Protein AF-A0A0U4YHW2-F1 (afdb_monomer_lite)

Sequence (140 aa):
MKAIAALLLIACSAAHAAPTDATSLAKVFECKVPPSEAAAILRANRIDTSGTDLVLEAPITVYGTAVSKVVADAKPGVLTLFSYVPATSIKPIAKLTGMQEWEDEMGAGYGKQLAPGRDLSMDDTSHEGGIVTLQCTMDT

Organism: NCBI:txid611301

Secondary structure (DSSP, 8-state):
----------------PPP--HHHHHHHHTT-S-HHHHHHHHHHTT--SBS--EEEEEEEEETTEEEEEEEEEEETTEEEEEEEEEGGGHHHHHHHHTPEEEEETTEEEEEEEEETTEEEEEE--TTT-SEEEEEEEEE-

Foldseek 3Di:
DDDDDDPPPPPPPPPPLDPLPLVQQLCLLLLNDAPVSSVVSCVSVVADQCQDKDFAPAWHAHQNFTFRIKHWHDDVFKIKIKTKGWLVCQVVSCVSLVWDWDQDPVAIWTKDDPDVQWIWIWGNPSVVTDITITMIMGGD

Structure (mmCIF, N/CA/C/O backbone):
data_AF-A0A0U4YHW2-F1
#
_entry.id   AF-A0A0U4YHW2-F1
#
loop_
_atom_site.group_PDB
_atom_site.id
_atom_site.type_symbol
_atom_site.label_atom_id
_atom_site.label_alt_id
_atom_site.label_comp_id
_atom_site.label_asym_id
_atom_site.label_entity_id
_atom_site.label_seq_id
_atom_site.pdbx_PDB_ins_code
_atom_site.Cartn_x
_atom_site.Cartn_y
_atom_site.Cartn_z
_atom_site.occu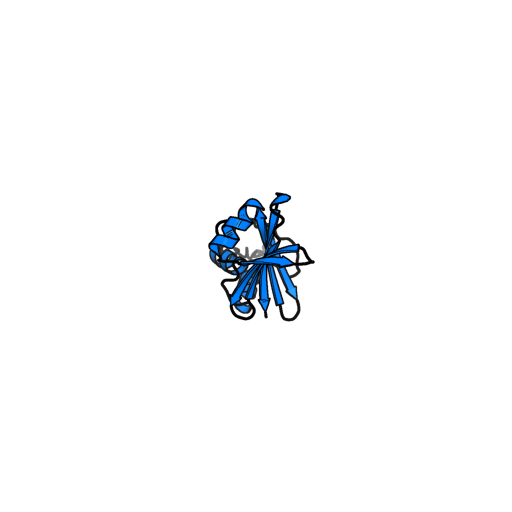pancy
_atom_site.B_iso_or_equiv
_atom_site.auth_seq_id
_atom_site.auth_comp_id
_atom_site.auth_asym_id
_atom_site.auth_atom_id
_atom_site.pdbx_PDB_model_num
ATOM 1 N N . MET A 1 1 ? 17.558 -40.207 53.279 1.00 37.94 1 MET A N 1
ATOM 2 C CA . MET A 1 1 ? 16.428 -40.489 52.357 1.00 37.94 1 MET A CA 1
ATOM 3 C C . MET A 1 1 ? 15.404 -39.386 52.568 1.00 37.94 1 MET A C 1
ATOM 5 O O . MET A 1 1 ? 15.042 -39.198 53.712 1.00 37.94 1 MET A O 1
ATOM 9 N N . LYS A 1 2 ? 14.920 -38.582 51.627 1.00 42.91 2 LYS A N 1
ATOM 10 C CA . LYS A 1 2 ? 15.074 -38.395 50.178 1.00 42.91 2 LYS A CA 1
ATOM 11 C C . LYS A 1 2 ? 14.721 -36.909 49.957 1.00 42.91 2 LYS A C 1
ATOM 13 O O . LYS A 1 2 ? 13.711 -36.466 50.492 1.00 42.91 2 LYS A O 1
ATOM 18 N N . ALA A 1 3 ? 15.535 -36.156 49.219 1.00 49.25 3 ALA A N 1
ATOM 19 C CA . ALA A 1 3 ? 15.173 -34.808 48.782 1.00 49.25 3 ALA A CA 1
ATOM 20 C C . ALA A 1 3 ? 14.140 -34.924 47.650 1.00 49.25 3 ALA A C 1
ATOM 22 O O . ALA A 1 3 ? 14.408 -35.587 46.649 1.00 49.25 3 ALA A O 1
ATOM 23 N N . ILE A 1 4 ? 12.956 -34.332 47.819 1.00 52.78 4 ILE A N 1
ATOM 24 C CA . ILE A 1 4 ? 11.953 -34.235 46.753 1.00 52.78 4 ILE A CA 1
ATOM 25 C C . ILE A 1 4 ? 12.218 -32.913 46.040 1.00 52.78 4 ILE A C 1
ATOM 27 O O . ILE A 1 4 ? 11.848 -31.845 46.520 1.00 52.78 4 ILE A O 1
ATOM 31 N N . ALA A 1 5 ? 12.926 -32.998 44.916 1.00 53.50 5 ALA A N 1
ATOM 32 C CA . ALA A 1 5 ? 13.063 -31.897 43.981 1.00 53.50 5 ALA A CA 1
ATOM 33 C C . ALA A 1 5 ? 11.707 -31.680 43.294 1.00 53.50 5 ALA A C 1
ATOM 35 O O . ALA A 1 5 ? 11.250 -32.523 42.522 1.00 53.50 5 ALA A O 1
ATOM 36 N N . ALA A 1 6 ? 11.048 -30.566 43.604 1.00 53.44 6 ALA A N 1
ATOM 37 C CA . ALA A 1 6 ? 9.870 -30.117 42.880 1.00 53.44 6 ALA A CA 1
ATOM 38 C C . ALA A 1 6 ? 10.318 -29.564 41.517 1.00 53.44 6 ALA A C 1
ATOM 40 O O . ALA A 1 6 ? 10.880 -28.472 41.436 1.00 53.44 6 ALA A O 1
ATOM 41 N N . LEU A 1 7 ? 10.099 -30.332 40.445 1.00 48.62 7 LEU A N 1
ATOM 42 C CA . LEU A 1 7 ? 10.189 -29.822 39.078 1.00 48.62 7 LEU A CA 1
ATOM 43 C C . LEU A 1 7 ? 9.020 -28.856 38.841 1.00 48.62 7 LEU A C 1
ATOM 45 O O . LEU A 1 7 ? 7.886 -29.274 38.613 1.00 48.62 7 LEU A O 1
ATOM 49 N N . LEU A 1 8 ? 9.311 -27.559 38.880 1.00 50.72 8 LEU A N 1
ATOM 50 C CA . LEU A 1 8 ? 8.465 -26.523 38.297 1.00 50.72 8 LEU A CA 1
ATOM 51 C C . LEU A 1 8 ? 8.527 -26.669 36.772 1.00 50.72 8 LEU A C 1
ATOM 53 O O . LEU A 1 8 ? 9.462 -26.205 36.122 1.00 50.72 8 LEU A O 1
ATOM 57 N N . LEU A 1 9 ? 7.537 -27.361 36.209 1.00 51.91 9 LEU A N 1
ATOM 58 C CA . LEU A 1 9 ? 7.263 -27.367 34.777 1.00 51.91 9 LEU A CA 1
ATOM 59 C C . LEU A 1 9 ? 6.844 -25.950 34.376 1.00 51.91 9 LEU A C 1
ATOM 61 O O . LEU A 1 9 ? 5.698 -25.545 34.563 1.00 51.91 9 LEU A O 1
ATOM 65 N N . ILE A 1 10 ? 7.800 -25.189 33.850 1.00 53.94 10 ILE A N 1
ATOM 66 C CA . ILE A 1 10 ? 7.544 -23.944 33.135 1.00 53.94 10 ILE A CA 1
ATOM 67 C C . ILE A 1 10 ? 6.725 -24.339 31.906 1.00 53.94 10 ILE A C 1
ATOM 69 O O . ILE A 1 10 ? 7.264 -24.836 30.917 1.00 53.94 10 ILE A O 1
ATOM 73 N N . ALA A 1 11 ? 5.406 -24.174 31.994 1.00 54.12 11 ALA A N 1
ATOM 74 C CA . ALA A 1 11 ? 4.526 -24.223 30.844 1.00 54.12 11 ALA A CA 1
ATOM 75 C C . ALA A 1 11 ? 4.900 -23.038 29.947 1.00 54.12 11 ALA A C 1
ATOM 77 O O . ALA A 1 11 ? 4.401 -21.926 30.099 1.00 54.12 11 ALA A O 1
ATOM 78 N N . CYS A 1 12 ? 5.857 -23.271 29.051 1.00 41.78 12 CYS A N 1
ATOM 79 C CA . CYS A 1 12 ? 6.119 -22.398 27.928 1.00 41.78 12 CYS A CA 1
ATOM 80 C C . CYS A 1 12 ? 4.868 -22.481 27.057 1.00 41.78 12 CYS A C 1
ATOM 82 O O . CYS A 1 12 ? 4.696 -23.426 26.286 1.00 41.78 12 CYS A O 1
ATOM 84 N N . SER A 1 13 ? 3.942 -21.544 27.255 1.00 49.69 13 SER A N 1
ATOM 85 C CA . SER A 1 13 ? 2.852 -21.298 26.325 1.00 49.69 13 SER A CA 1
ATOM 86 C C . SER A 1 13 ? 3.498 -20.895 25.009 1.00 49.69 13 SER A C 1
ATOM 88 O O . SER A 1 13 ? 3.720 -19.714 24.749 1.00 49.69 13 SER A O 1
ATOM 90 N N . ALA A 1 14 ? 3.843 -21.887 24.188 1.00 45.50 14 ALA A N 1
ATOM 91 C CA . ALA A 1 14 ? 4.026 -21.702 22.769 1.00 45.50 14 ALA A CA 1
ATOM 92 C C . ALA A 1 14 ? 2.682 -21.174 22.274 1.00 45.50 14 ALA A C 1
ATOM 94 O O . ALA A 1 14 ? 1.753 -21.939 22.001 1.00 45.50 14 ALA A O 1
ATOM 95 N N . ALA A 1 15 ? 2.558 -19.846 22.268 1.00 50.97 15 ALA A N 1
ATOM 96 C CA . ALA A 1 15 ? 1.566 -19.136 21.502 1.00 50.97 15 ALA A CA 1
ATOM 97 C C . ALA A 1 15 ? 1.802 -19.588 20.066 1.00 50.97 15 ALA A C 1
ATOM 99 O O . ALA A 1 15 ? 2.648 -19.036 19.365 1.00 50.97 15 ALA A O 1
ATOM 100 N N . HIS A 1 16 ? 1.117 -20.666 19.685 1.00 41.03 16 HIS A N 1
ATOM 101 C CA . HIS A 1 16 ? 0.954 -21.062 18.308 1.00 41.03 16 HIS A CA 1
ATOM 102 C C . HIS A 1 16 ? 0.362 -19.823 17.658 1.00 41.03 16 HIS A C 1
ATOM 104 O O . HIS A 1 16 ? -0.796 -19.482 17.906 1.00 41.03 16 HIS A O 1
ATOM 110 N N . ALA A 1 17 ? 1.208 -19.069 16.955 1.00 45.69 17 ALA A N 1
ATOM 111 C CA . ALA A 1 17 ? 0.742 -18.010 16.093 1.00 45.69 17 ALA A CA 1
ATOM 112 C C . ALA A 1 17 ? -0.304 -18.680 15.204 1.00 45.69 17 ALA A C 1
ATOM 114 O O . ALA A 1 17 ? -0.001 -19.672 14.536 1.00 45.69 17 ALA A O 1
ATOM 115 N N . ALA A 1 18 ? -1.556 -18.232 15.314 1.00 46.78 18 ALA A N 1
ATOM 116 C CA . ALA A 1 18 ? -2.586 -18.684 14.401 1.00 46.78 18 ALA A CA 1
ATOM 117 C C . ALA A 1 18 ? -2.030 -18.495 12.982 1.00 46.78 18 ALA A C 1
ATOM 119 O O . ALA A 1 18 ? -1.367 -17.479 12.747 1.00 46.78 18 ALA A O 1
ATOM 120 N N . PRO A 1 19 ? -2.219 -19.471 12.078 1.00 48.25 19 PRO A N 1
ATOM 121 C CA . PRO A 1 19 ? -1.696 -19.367 10.729 1.00 48.25 19 PRO A CA 1
ATOM 122 C C . PRO A 1 19 ? -2.117 -18.021 10.146 1.00 48.25 19 PRO A C 1
ATOM 124 O O . PRO A 1 19 ? -3.303 -17.691 10.128 1.00 48.25 19 PRO A O 1
ATOM 127 N N . THR A 1 20 ? -1.113 -17.242 9.749 1.00 58.59 20 THR A N 1
ATOM 128 C CA . THR A 1 20 ? -1.225 -15.982 9.024 1.00 58.59 20 THR A CA 1
ATOM 129 C C . THR A 1 20 ? -2.288 -16.145 7.947 1.00 58.59 20 THR A C 1
ATOM 131 O O . THR A 1 20 ? -2.076 -16.878 6.979 1.00 58.59 20 THR A O 1
ATOM 134 N N . ASP A 1 21 ? -3.447 -15.503 8.101 1.00 79.31 21 ASP A N 1
ATOM 135 C CA . ASP A 1 21 ? -4.414 -15.465 7.010 1.00 79.31 21 ASP A CA 1
ATOM 136 C C . ASP A 1 21 ? -3.890 -14.473 5.971 1.00 79.31 21 ASP A C 1
ATOM 138 O O . ASP A 1 21 ? -4.243 -13.291 5.959 1.00 79.31 21 ASP A O 1
ATOM 142 N N . ALA A 1 22 ? -3.000 -14.973 5.111 1.00 87.06 22 ALA A N 1
ATOM 143 C CA . ALA A 1 22 ? -2.417 -14.253 3.988 1.00 87.06 22 ALA A CA 1
ATOM 144 C C . ALA A 1 22 ? -3.494 -13.575 3.125 1.00 87.06 22 ALA A C 1
ATOM 146 O O . ALA A 1 22 ? -3.241 -12.520 2.548 1.00 87.06 22 ALA A O 1
ATOM 147 N N . THR A 1 23 ? -4.711 -14.131 3.088 1.00 90.94 23 THR A N 1
ATOM 148 C CA . THR A 1 23 ? -5.857 -13.543 2.388 1.00 90.94 23 THR A CA 1
ATOM 149 C C . THR A 1 23 ? -6.351 -12.281 3.087 1.00 90.94 23 THR A C 1
ATOM 151 O O . THR A 1 23 ? -6.596 -11.270 2.433 1.00 90.94 23 THR A O 1
ATOM 154 N N . SER A 1 24 ? -6.502 -12.312 4.412 1.00 93.94 24 SER A N 1
ATOM 155 C CA . SER A 1 24 ? -6.892 -11.131 5.189 1.00 93.94 24 SER A CA 1
ATOM 156 C C . SER A 1 24 ? -5.823 -10.046 5.128 1.00 93.94 24 SER A C 1
ATOM 158 O O . SER A 1 24 ? -6.151 -8.878 4.929 1.00 93.94 24 SER A O 1
ATOM 160 N N . LEU A 1 25 ? -4.545 -10.420 5.212 1.00 95.44 25 LEU A N 1
ATOM 161 C CA . LEU A 1 25 ? -3.451 -9.460 5.096 1.00 95.44 25 LEU A CA 1
ATOM 162 C C . LEU A 1 25 ? -3.369 -8.841 3.691 1.00 95.44 25 LEU A C 1
ATOM 164 O O . LEU A 1 25 ? -3.205 -7.629 3.566 1.00 95.44 25 LEU A O 1
ATOM 168 N N . ALA A 1 26 ? -3.570 -9.639 2.639 1.00 96.56 26 ALA A N 1
ATOM 169 C CA . ALA A 1 26 ? -3.687 -9.134 1.274 1.00 96.56 26 ALA A CA 1
ATOM 170 C C . ALA A 1 26 ? -4.803 -8.090 1.150 1.00 96.56 26 ALA A C 1
ATOM 172 O O . ALA A 1 26 ? -4.560 -7.012 0.624 1.00 96.56 26 ALA A O 1
ATOM 173 N N . LYS A 1 27 ? -5.995 -8.340 1.709 1.00 96.62 27 LYS A N 1
ATOM 174 C CA . LYS A 1 27 ? -7.099 -7.362 1.675 1.00 96.62 27 LYS A CA 1
ATOM 175 C C . LYS A 1 27 ? -6.741 -6.026 2.332 1.00 96.62 27 LYS A C 1
ATOM 177 O O . LYS A 1 27 ? -7.218 -4.991 1.870 1.00 96.62 27 LYS A O 1
ATOM 182 N N . VAL A 1 28 ? -5.924 -6.043 3.388 1.00 97.31 28 VAL A N 1
ATOM 183 C CA . VAL A 1 28 ? -5.420 -4.828 4.046 1.00 97.31 28 VAL A CA 1
ATOM 184 C C . VAL A 1 28 ? -4.535 -4.032 3.095 1.00 97.31 28 VAL A C 1
ATOM 186 O O . VAL A 1 28 ? -4.838 -2.876 2.818 1.00 97.31 28 VAL A O 1
ATOM 189 N N . PHE A 1 29 ? -3.505 -4.659 2.528 1.00 97.62 29 PHE A N 1
ATOM 190 C CA . PHE A 1 29 ? -2.583 -3.997 1.596 1.00 97.62 29 PHE A CA 1
ATOM 191 C C . PHE A 1 29 ? -3.203 -3.672 0.231 1.00 97.62 29 PHE A C 1
ATOM 193 O O . PHE A 1 29 ? -2.737 -2.780 -0.470 1.00 97.62 29 PHE A O 1
ATOM 200 N N . GLU A 1 30 ? -4.303 -4.331 -0.124 1.00 96.88 30 GLU A N 1
ATOM 201 C CA . GLU A 1 30 ? -5.154 -3.960 -1.251 1.00 96.88 30 GLU A CA 1
ATOM 202 C C . GLU A 1 30 ? -6.145 -2.831 -0.908 1.00 96.88 30 GLU A C 1
ATOM 204 O O . GLU A 1 30 ? -6.938 -2.450 -1.763 1.00 96.88 30 GLU A O 1
ATOM 209 N N . CYS A 1 31 ? -6.139 -2.269 0.305 1.00 96.12 31 CYS A N 1
ATOM 210 C CA . CYS A 1 31 ? -7.063 -1.201 0.713 1.00 96.12 31 CYS A CA 1
ATOM 211 C C . CYS A 1 31 ? -8.557 -1.601 0.670 1.00 96.12 31 CYS A C 1
ATOM 213 O O . CYS A 1 31 ? -9.447 -0.762 0.505 1.00 96.12 31 CYS A O 1
ATOM 215 N N . LYS A 1 32 ? -8.866 -2.900 0.780 1.00 95.44 32 LYS A N 1
ATOM 216 C CA . LYS A 1 32 ? -10.230 -3.441 0.606 1.00 95.44 32 LYS A CA 1
ATOM 217 C C . LYS A 1 32 ? -11.057 -3.477 1.888 1.00 95.44 32 LYS A C 1
ATOM 219 O O . LYS A 1 32 ? -12.253 -3.758 1.823 1.00 95.44 32 LYS A O 1
ATOM 224 N N . VAL A 1 33 ? -10.451 -3.194 3.036 1.00 95.56 33 VAL A N 1
ATOM 225 C CA . VAL A 1 33 ? -11.121 -3.186 4.345 1.00 95.56 33 VAL A CA 1
ATOM 226 C C . VAL A 1 33 ? -11.143 -1.774 4.944 1.00 95.56 33 VAL A C 1
ATOM 228 O O . VAL A 1 33 ? -10.393 -0.903 4.500 1.00 95.56 33 VAL A O 1
ATOM 231 N N . PRO A 1 34 ? -12.046 -1.474 5.892 1.00 94.88 34 PRO A N 1
ATOM 232 C CA . PRO A 1 34 ? -12.018 -0.219 6.641 1.00 94.88 34 PRO A CA 1
ATOM 233 C C . PRO A 1 34 ? -10.754 -0.098 7.517 1.00 94.88 34 PRO A C 1
ATOM 235 O O . PRO A 1 34 ? -10.200 -1.122 7.924 1.00 94.88 34 PRO A O 1
ATOM 238 N N . PRO A 1 35 ? -10.336 1.123 7.896 1.00 94.94 35 PRO A N 1
ATOM 239 C CA . PRO A 1 35 ? -9.117 1.343 8.681 1.00 94.94 35 PRO A CA 1
ATOM 240 C C . PRO A 1 35 ? -9.112 0.636 10.045 1.00 94.94 35 PRO A C 1
ATOM 242 O O . PRO A 1 35 ? -8.086 0.109 10.472 1.00 94.94 35 PRO A O 1
ATOM 245 N N . SER A 1 36 ? -10.260 0.561 10.726 1.00 94.81 36 SER A N 1
ATOM 246 C CA . SER A 1 36 ? -10.379 -0.141 12.013 1.00 94.81 36 SER A CA 1
ATOM 247 C C . SER A 1 36 ? -10.156 -1.654 11.883 1.00 94.81 36 SER A C 1
ATOM 249 O O . SER A 1 36 ? -9.487 -2.259 12.724 1.00 94.81 36 SER A O 1
ATOM 251 N N . GLU A 1 37 ? -10.665 -2.260 10.808 1.00 96.38 37 GLU A N 1
ATOM 252 C CA . GLU A 1 37 ? -10.439 -3.668 10.473 1.00 96.38 37 GLU A CA 1
ATOM 253 C C . GLU A 1 37 ? -8.988 -3.898 10.035 1.00 96.38 37 GLU A C 1
ATOM 255 O O . GLU A 1 37 ? -8.352 -4.840 10.510 1.00 96.38 37 GLU A O 1
ATOM 260 N N . ALA A 1 38 ? -8.423 -2.998 9.222 1.00 96.75 38 ALA A N 1
ATOM 261 C CA . ALA A 1 38 ? -7.010 -3.031 8.854 1.00 96.75 38 ALA A CA 1
ATOM 262 C C . ALA A 1 38 ? -6.107 -3.032 10.093 1.00 96.75 38 ALA A C 1
ATOM 264 O O . ALA A 1 38 ? -5.258 -3.910 10.235 1.00 96.75 38 ALA A O 1
ATOM 265 N N . ALA A 1 39 ? -6.339 -2.123 11.041 1.00 95.50 39 ALA A N 1
ATOM 266 C CA . ALA A 1 39 ? -5.580 -2.058 12.287 1.00 95.50 39 ALA A CA 1
ATOM 267 C C . ALA A 1 39 ? -5.718 -3.339 13.133 1.00 95.50 39 ALA A C 1
ATOM 269 O O . ALA A 1 39 ? -4.755 -3.771 13.774 1.00 95.50 39 ALA A O 1
ATOM 270 N N . ALA A 1 40 ? -6.900 -3.964 13.153 1.00 95.19 40 ALA A N 1
ATOM 271 C CA . ALA A 1 40 ? -7.108 -5.238 13.839 1.00 95.19 40 ALA A CA 1
ATOM 272 C C . ALA A 1 40 ? -6.317 -6.379 13.182 1.00 95.19 40 ALA A C 1
ATOM 274 O O . ALA A 1 40 ? -5.642 -7.133 13.888 1.00 95.19 40 ALA A O 1
ATOM 275 N N . ILE A 1 41 ? -6.346 -6.470 11.850 1.00 95.81 41 ILE A N 1
ATOM 276 C CA . ILE A 1 41 ? -5.617 -7.484 11.080 1.00 95.81 41 ILE A CA 1
ATOM 277 C C . ILE A 1 41 ? -4.103 -7.281 11.209 1.00 95.81 41 ILE A C 1
ATOM 279 O O . ILE A 1 41 ? -3.395 -8.249 11.481 1.00 95.81 41 ILE A O 1
ATOM 283 N N . LEU A 1 42 ? -3.591 -6.053 11.085 1.00 95.44 42 LEU A N 1
ATOM 284 C CA . LEU A 1 42 ? -2.162 -5.750 11.258 1.00 95.44 42 LEU A CA 1
ATOM 285 C C . LEU A 1 42 ? -1.673 -6.179 12.646 1.00 95.44 42 LEU A C 1
ATOM 287 O O . LEU A 1 42 ? -0.692 -6.914 12.756 1.00 95.44 42 LEU A O 1
ATOM 291 N N . ARG A 1 43 ? -2.423 -5.833 13.702 1.00 93.81 43 ARG A N 1
ATOM 292 C CA . ARG A 1 43 ? -2.123 -6.257 15.079 1.00 93.81 43 ARG A CA 1
ATOM 293 C C . ARG A 1 43 ? -2.135 -7.777 15.233 1.00 93.81 43 ARG A C 1
ATOM 295 O O . ARG A 1 43 ? -1.233 -8.327 15.860 1.00 93.81 43 ARG A O 1
ATOM 302 N N . ALA A 1 44 ? -3.133 -8.459 14.668 1.00 92.12 44 ALA A N 1
ATOM 303 C CA . ALA A 1 44 ? -3.219 -9.920 14.706 1.00 92.12 44 ALA A CA 1
ATOM 304 C C . ALA A 1 44 ? -2.030 -10.590 13.993 1.00 92.12 44 ALA A C 1
ATOM 306 O O . ALA A 1 44 ? -1.569 -11.642 14.432 1.00 92.12 44 ALA A O 1
ATOM 307 N N . ASN A 1 45 ? -1.492 -9.943 12.955 1.00 90.00 45 ASN A N 1
ATOM 308 C CA . ASN A 1 45 ? -0.308 -10.376 12.211 1.00 90.00 45 ASN A CA 1
ATOM 309 C C . ASN A 1 45 ? 1.012 -9.822 12.775 1.00 90.00 45 ASN A C 1
ATOM 311 O O . ASN A 1 45 ? 2.059 -10.024 12.168 1.00 90.00 45 ASN A O 1
ATOM 315 N N . ARG A 1 46 ? 0.983 -9.154 13.939 1.00 90.38 46 ARG A N 1
ATOM 316 C CA . ARG A 1 46 ? 2.157 -8.553 14.600 1.00 90.38 46 ARG A CA 1
ATOM 317 C C . ARG A 1 46 ? 2.931 -7.573 13.707 1.00 90.38 46 ARG A C 1
ATOM 319 O O . ARG A 1 46 ? 4.137 -7.423 13.868 1.00 90.38 46 ARG A O 1
ATOM 326 N N . ILE A 1 47 ? 2.234 -6.905 12.794 1.00 93.25 47 ILE A N 1
ATOM 327 C CA . ILE A 1 47 ? 2.796 -5.828 11.981 1.00 93.25 47 ILE A CA 1
ATOM 328 C C . ILE A 1 47 ? 2.615 -4.539 12.768 1.00 93.25 47 ILE A C 1
ATOM 330 O O . ILE A 1 47 ? 1.484 -4.144 13.069 1.00 93.25 47 ILE A O 1
ATOM 334 N N . ASP A 1 48 ? 3.725 -3.916 13.150 1.00 92.75 48 ASP A N 1
ATOM 335 C CA . ASP A 1 48 ? 3.680 -2.597 13.762 1.00 92.75 48 ASP A CA 1
ATOM 336 C C . ASP A 1 48 ? 3.294 -1.531 12.729 1.00 92.75 48 ASP A C 1
ATOM 338 O O . ASP A 1 48 ? 3.458 -1.708 11.525 1.00 92.75 48 ASP A O 1
ATOM 342 N N . THR A 1 49 ? 2.739 -0.424 13.213 1.00 96.62 49 THR A N 1
ATOM 343 C CA . THR A 1 49 ? 2.354 0.714 12.371 1.00 96.62 49 THR A CA 1
ATOM 344 C C . THR A 1 49 ? 3.323 1.886 12.543 1.00 96.62 49 THR A C 1
ATOM 346 O O . THR A 1 49 ? 2.893 3.038 12.557 1.00 96.62 49 THR A O 1
ATOM 349 N N . SER A 1 50 ? 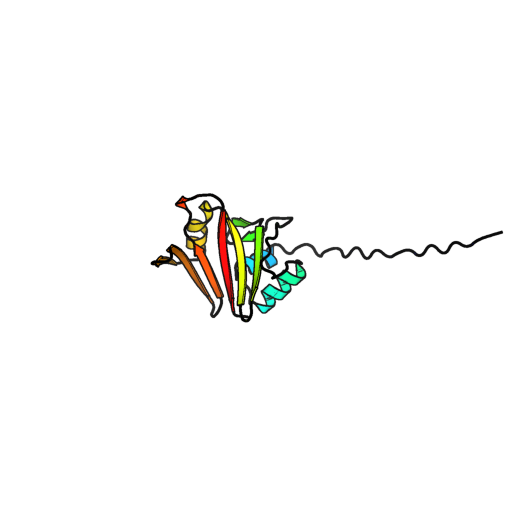4.609 1.603 12.785 1.00 96.50 50 SER A N 1
ATOM 350 C CA . SER A 1 50 ? 5.634 2.620 13.076 1.00 96.50 50 SER A CA 1
ATOM 351 C C . SER A 1 50 ? 6.285 3.221 11.828 1.00 96.50 50 SER A C 1
ATOM 353 O O . SER A 1 50 ? 7.141 4.095 11.950 1.00 96.50 50 SER A O 1
ATOM 355 N N . GLY A 1 51 ? 5.918 2.734 10.640 1.00 95.88 51 GLY A N 1
ATOM 356 C CA . GLY A 1 51 ? 6.589 3.072 9.388 1.00 95.88 51 GLY A CA 1
ATOM 357 C C . GLY A 1 51 ? 7.855 2.251 9.127 1.00 95.88 51 GLY A C 1
ATOM 358 O O . GLY A 1 51 ? 8.630 2.600 8.241 1.00 95.88 51 GLY A O 1
ATOM 359 N N . THR A 1 52 ? 8.081 1.168 9.878 1.00 95.31 52 THR A N 1
ATOM 360 C CA . THR A 1 52 ? 9.244 0.291 9.689 1.00 95.31 52 THR A CA 1
ATOM 361 C C . THR A 1 52 ? 8.985 -0.752 8.602 1.00 95.31 52 THR A C 1
ATOM 363 O O . THR A 1 52 ? 7.911 -1.348 8.523 1.00 95.31 52 THR A O 1
ATOM 366 N N . ASP A 1 53 ? 10.003 -0.995 7.777 1.00 94.50 53 ASP A N 1
ATOM 367 C CA . ASP A 1 53 ? 10.023 -2.074 6.792 1.00 94.50 53 ASP A CA 1
ATOM 368 C C . ASP A 1 53 ? 9.879 -3.450 7.449 1.00 94.50 53 ASP A C 1
ATOM 370 O O . ASP A 1 53 ? 10.699 -3.846 8.280 1.00 94.50 53 ASP A O 1
ATOM 374 N N . LEU A 1 54 ? 8.901 -4.230 6.991 1.00 95.38 54 LEU A N 1
ATOM 375 C CA . LEU A 1 54 ? 8.721 -5.622 7.379 1.00 95.38 54 LEU A CA 1
ATOM 376 C C . LEU A 1 54 ? 8.877 -6.542 6.167 1.00 95.38 54 LEU A C 1
ATOM 378 O O . LEU A 1 54 ? 8.166 -6.412 5.169 1.00 95.38 54 LEU A O 1
ATOM 382 N N . VAL A 1 55 ? 9.775 -7.520 6.284 1.00 95.44 55 VAL A N 1
ATOM 383 C CA . VAL A 1 55 ? 9.856 -8.651 5.353 1.00 95.44 55 VAL A CA 1
ATOM 384 C C . VAL A 1 55 ? 8.954 -9.769 5.869 1.00 95.44 55 VAL A C 1
ATOM 386 O O . VAL A 1 55 ? 9.108 -10.229 6.998 1.00 95.44 55 VAL A O 1
ATOM 389 N N . LEU A 1 56 ? 8.008 -10.198 5.042 1.00 91.94 56 LEU A N 1
ATOM 390 C CA . LEU A 1 56 ? 7.071 -11.268 5.352 1.00 91.94 56 LEU A CA 1
ATOM 391 C C . LEU A 1 56 ? 7.756 -12.633 5.218 1.00 91.94 56 LEU A C 1
ATOM 393 O O . LEU A 1 56 ? 8.463 -12.887 4.243 1.00 91.94 56 LEU A O 1
ATOM 397 N N . GLU A 1 57 ? 7.493 -13.536 6.164 1.00 89.94 57 GLU A N 1
ATOM 398 C CA . GLU A 1 57 ? 7.983 -14.924 6.108 1.00 89.94 57 GLU A CA 1
ATOM 399 C C . GLU A 1 57 ? 7.423 -15.686 4.896 1.00 89.94 57 GLU A C 1
ATOM 401 O O . GLU A 1 57 ? 8.110 -16.511 4.294 1.00 89.94 57 GLU A O 1
ATOM 406 N N . ALA A 1 58 ? 6.179 -15.378 4.522 1.00 91.06 58 ALA A N 1
ATOM 407 C CA . ALA A 1 58 ? 5.516 -15.878 3.328 1.00 91.06 58 ALA A CA 1
ATOM 408 C C . ALA A 1 58 ? 4.962 -14.692 2.517 1.00 91.06 58 ALA A C 1
ATOM 410 O O . ALA A 1 58 ? 4.276 -13.843 3.095 1.00 91.06 58 ALA A O 1
ATOM 411 N N . PRO A 1 59 ? 5.219 -14.616 1.196 1.00 94.31 59 PRO A N 1
ATOM 412 C CA . PRO A 1 59 ? 4.679 -13.547 0.367 1.00 94.31 59 PRO A CA 1
ATOM 413 C C . PRO A 1 59 ? 3.148 -13.567 0.338 1.00 94.31 59 PRO A C 1
ATOM 415 O O . PRO A 1 59 ? 2.529 -14.630 0.250 1.00 94.31 59 PRO A O 1
ATOM 418 N N . ILE A 1 60 ? 2.540 -12.384 0.329 1.00 95.75 60 ILE A N 1
ATOM 419 C CA . ILE A 1 60 ? 1.112 -12.203 0.037 1.00 95.75 60 ILE A CA 1
ATOM 420 C C . ILE A 1 60 ? 0.929 -11.796 -1.425 1.00 95.75 60 ILE A C 1
ATOM 422 O O . ILE A 1 60 ? 1.867 -11.341 -2.074 1.00 95.75 60 ILE A O 1
ATOM 426 N N . THR A 1 61 ? -0.279 -11.950 -1.966 1.00 96.81 61 THR A N 1
ATOM 427 C CA . THR A 1 61 ? -0.608 -11.437 -3.304 1.00 96.81 61 THR A CA 1
ATOM 428 C C . THR A 1 61 ? -1.429 -10.163 -3.172 1.00 96.81 61 THR A C 1
ATOM 430 O O . THR A 1 61 ? -2.532 -10.209 -2.640 1.00 96.81 61 THR A O 1
ATOM 433 N N . VAL A 1 62 ? -0.910 -9.047 -3.677 1.00 97.50 62 VAL A N 1
ATOM 434 C CA . VAL A 1 62 ? -1.575 -7.737 -3.693 1.00 97.50 62 VAL A CA 1
ATOM 435 C C . VAL A 1 62 ? -1.794 -7.351 -5.149 1.00 97.50 62 VAL A C 1
ATOM 437 O O . VAL A 1 62 ? -0.831 -7.231 -5.907 1.00 97.50 62 VAL A O 1
ATOM 440 N N . TYR A 1 63 ? -3.054 -7.230 -5.577 1.00 96.12 63 TYR A N 1
ATOM 441 C CA . TYR A 1 63 ? -3.416 -6.902 -6.965 1.00 96.12 63 TYR A CA 1
ATOM 442 C C . TYR A 1 63 ? -2.719 -7.787 -8.016 1.00 96.12 63 TYR A C 1
ATOM 444 O O . TYR A 1 63 ? -2.264 -7.322 -9.058 1.00 96.12 63 TYR A O 1
ATOM 452 N N . GLY A 1 64 ? -2.624 -9.088 -7.727 1.00 95.50 64 GLY A N 1
ATOM 453 C CA . GLY A 1 64 ? -1.992 -10.075 -8.611 1.00 95.50 64 GLY A CA 1
ATOM 454 C C . GLY A 1 64 ? -0.460 -10.093 -8.572 1.00 95.50 64 GLY A C 1
ATOM 455 O O . GLY A 1 64 ? 0.145 -10.857 -9.319 1.00 95.50 64 GLY A O 1
ATOM 456 N N . THR A 1 65 ? 0.166 -9.300 -7.700 1.00 96.88 65 THR A N 1
ATOM 457 C CA . THR A 1 65 ? 1.624 -9.226 -7.547 1.00 96.88 65 THR A CA 1
ATOM 458 C C . THR A 1 65 ? 2.052 -9.842 -6.221 1.00 96.88 65 THR A C 1
ATOM 460 O O . THR A 1 65 ? 1.472 -9.539 -5.180 1.00 96.88 65 THR A O 1
ATOM 463 N N . ALA A 1 66 ? 3.064 -10.712 -6.245 1.00 96.62 66 ALA A N 1
ATOM 464 C CA . ALA A 1 66 ? 3.647 -11.261 -5.026 1.00 96.62 66 ALA A CA 1
ATOM 465 C C . ALA A 1 66 ? 4.440 -10.173 -4.284 1.00 96.62 66 ALA A C 1
ATOM 467 O O . ALA A 1 66 ? 5.340 -9.558 -4.857 1.00 96.62 66 ALA A O 1
ATOM 468 N N . VAL A 1 67 ? 4.109 -9.954 -3.014 1.00 97.12 67 VAL A N 1
ATOM 469 C CA . VAL A 1 67 ? 4.696 -8.932 -2.146 1.00 97.12 67 VAL A CA 1
ATOM 470 C C . VAL A 1 67 ? 5.282 -9.615 -0.921 1.00 97.12 67 VAL A C 1
ATOM 472 O O . VAL A 1 67 ? 4.567 -10.250 -0.147 1.00 97.12 67 VAL A O 1
ATOM 475 N N . SER A 1 68 ? 6.590 -9.457 -0.744 1.00 96.00 68 SER A N 1
ATOM 476 C CA . SER A 1 68 ? 7.326 -9.993 0.408 1.00 96.00 68 SER A CA 1
ATOM 477 C C . SER A 1 68 ? 7.785 -8.906 1.372 1.00 96.00 68 SER A C 1
ATOM 479 O O . SER A 1 68 ? 8.296 -9.229 2.436 1.00 96.00 68 SER A O 1
ATOM 481 N N . LYS A 1 69 ? 7.649 -7.629 1.005 1.00 97.25 69 LYS A N 1
ATOM 482 C CA . LYS A 1 69 ? 8.053 -6.493 1.831 1.00 97.25 69 LYS A CA 1
ATOM 483 C C . LYS A 1 69 ? 6.928 -5.468 1.882 1.00 97.25 69 LYS A C 1
ATOM 485 O O . LYS A 1 69 ? 6.387 -5.091 0.840 1.00 97.25 69 LYS A O 1
ATOM 490 N N . VAL A 1 70 ? 6.595 -5.038 3.090 1.00 97.75 70 VAL A N 1
ATOM 491 C CA . VAL A 1 70 ? 5.504 -4.106 3.373 1.00 97.75 70 VAL A CA 1
ATOM 492 C C . VAL A 1 70 ? 5.893 -3.115 4.465 1.00 97.75 70 VAL A C 1
ATOM 494 O O . VAL A 1 70 ? 6.782 -3.395 5.264 1.00 97.75 70 VAL A O 1
ATOM 497 N N . VAL A 1 71 ? 5.194 -1.986 4.526 1.00 98.06 71 VAL A N 1
ATOM 498 C CA . VAL A 1 71 ? 5.242 -1.034 5.647 1.00 98.06 71 VAL A CA 1
ATOM 499 C C . VAL A 1 71 ? 3.816 -0.652 6.019 1.00 98.06 71 VAL A C 1
ATOM 501 O O . VAL A 1 71 ? 2.973 -0.466 5.140 1.00 98.06 71 VAL A O 1
ATOM 504 N N . ALA A 1 72 ? 3.554 -0.496 7.313 1.00 98.19 72 ALA A N 1
ATOM 505 C CA . ALA A 1 72 ? 2.386 0.217 7.810 1.00 98.19 72 ALA A CA 1
ATOM 506 C C . ALA A 1 72 ? 2.856 1.422 8.638 1.00 98.19 72 ALA A C 1
ATOM 508 O O . ALA A 1 72 ? 3.690 1.278 9.530 1.00 98.19 72 ALA A O 1
ATOM 509 N N . ASP A 1 73 ? 2.329 2.606 8.346 1.00 98.25 73 ASP A N 1
ATOM 510 C CA . ASP A 1 73 ? 2.649 3.871 9.014 1.00 98.25 73 ASP A CA 1
ATOM 511 C C . ASP A 1 73 ? 1.344 4.527 9.476 1.00 98.25 73 ASP A C 1
ATOM 513 O O . ASP A 1 73 ? 0.511 4.920 8.657 1.00 98.25 73 ASP A O 1
ATOM 517 N N . ALA A 1 74 ? 1.133 4.600 10.789 1.00 97.81 74 ALA A N 1
ATOM 518 C CA . ALA A 1 74 ? -0.024 5.267 11.372 1.00 97.81 74 ALA A CA 1
ATOM 519 C C . ALA A 1 74 ? 0.369 6.648 11.905 1.00 97.81 74 ALA A C 1
ATOM 521 O O . ALA A 1 74 ? 1.187 6.774 12.820 1.00 97.81 74 ALA A O 1
ATOM 522 N N . LYS A 1 75 ? -0.293 7.683 11.389 1.00 97.19 75 LYS A N 1
ATOM 523 C CA . LYS A 1 75 ? -0.214 9.066 11.874 1.00 97.19 75 LYS A CA 1
ATOM 524 C C . LYS A 1 75 ? -1.597 9.520 12.351 1.00 97.19 75 LYS A C 1
ATOM 526 O O . LYS A 1 75 ? -2.591 8.848 12.079 1.00 97.19 75 LYS A O 1
ATOM 531 N N . PRO A 1 76 ? -1.710 10.637 13.092 1.00 97.56 76 PRO A N 1
ATOM 532 C CA . PRO A 1 76 ? -3.016 11.137 13.509 1.00 97.56 76 PRO A CA 1
ATOM 533 C C . PRO A 1 76 ? -3.962 11.321 12.312 1.00 97.56 76 PRO A C 1
ATOM 535 O O . PRO A 1 76 ? -3.666 12.103 11.412 1.00 97.56 76 PRO A O 1
ATOM 538 N N . GLY A 1 77 ? -5.083 10.595 12.320 1.00 97.12 77 GLY A N 1
ATOM 539 C CA . GLY A 1 77 ? -6.121 10.664 11.289 1.00 97.12 77 GLY A CA 1
ATOM 540 C C . GLY A 1 77 ? -5.846 9.864 10.014 1.00 97.12 77 GLY A C 1
ATOM 541 O O . GLY A 1 77 ? -6.690 9.892 9.126 1.00 97.12 77 GLY A O 1
ATOM 542 N N . VAL A 1 78 ? -4.713 9.159 9.896 1.00 98.00 78 VAL A N 1
ATOM 543 C CA . VAL A 1 78 ? -4.370 8.428 8.669 1.00 98.00 78 VAL A CA 1
ATOM 544 C C . VAL A 1 78 ? -3.539 7.171 8.931 1.00 98.00 78 VAL A C 1
ATOM 546 O O . VAL A 1 78 ? -2.586 7.170 9.713 1.00 98.00 78 VAL A O 1
ATOM 549 N N . LEU A 1 79 ? -3.874 6.095 8.227 1.00 98.38 79 LEU A N 1
ATOM 550 C CA . LEU A 1 79 ? -3.085 4.874 8.120 1.00 98.38 79 LEU A CA 1
ATOM 551 C C . LEU A 1 79 ? -2.613 4.719 6.675 1.00 98.38 79 LEU A C 1
ATOM 553 O O . LEU A 1 79 ? -3.429 4.543 5.769 1.00 98.38 79 LEU A O 1
ATOM 557 N N . THR A 1 80 ? -1.300 4.733 6.476 1.00 98.50 80 THR A N 1
ATOM 558 C CA . THR A 1 80 ? -0.674 4.512 5.174 1.00 98.50 80 THR A CA 1
ATOM 559 C C . THR A 1 80 ? -0.031 3.134 5.134 1.00 98.50 80 THR A C 1
ATOM 561 O O . THR A 1 80 ? 0.721 2.746 6.027 1.00 98.50 80 THR A O 1
ATOM 564 N N . LEU A 1 81 ? -0.332 2.381 4.086 1.00 98.56 81 LEU A N 1
ATOM 565 C CA . LEU A 1 81 ? 0.177 1.044 3.836 1.00 98.56 81 LEU A CA 1
ATOM 566 C C . LEU A 1 81 ? 0.969 1.050 2.542 1.00 98.56 81 LEU A C 1
ATOM 568 O O . LEU A 1 81 ? 0.475 1.497 1.510 1.00 98.56 81 LEU A O 1
ATOM 572 N N . PHE A 1 82 ? 2.166 0.492 2.586 1.00 98.31 82 PHE A N 1
ATOM 573 C CA . PHE A 1 82 ? 3.050 0.412 1.439 1.00 98.31 82 PHE A CA 1
ATOM 574 C C . PHE A 1 82 ? 3.337 -1.049 1.108 1.00 98.31 82 PHE A C 1
ATOM 576 O O . PHE A 1 82 ? 3.715 -1.832 1.981 1.00 98.31 82 PHE A O 1
ATOM 583 N N . SER A 1 83 ? 3.172 -1.411 -0.161 1.00 98.19 83 SER A N 1
ATOM 584 C CA . SER A 1 83 ? 3.589 -2.697 -0.719 1.00 98.19 83 SER A CA 1
ATOM 585 C C . SER A 1 83 ? 4.713 -2.480 -1.719 1.00 98.19 83 SER A C 1
ATOM 587 O O . SER A 1 83 ? 4.561 -1.713 -2.669 1.00 98.19 83 SER A O 1
ATOM 589 N N . TYR A 1 84 ? 5.826 -3.179 -1.529 1.00 96.69 84 TYR A N 1
ATOM 590 C CA . TYR A 1 84 ? 6.967 -3.111 -2.434 1.00 96.69 84 TYR A CA 1
ATOM 591 C C . TYR A 1 84 ? 6.741 -4.090 -3.586 1.00 96.69 84 TYR A C 1
ATOM 593 O O . TYR A 1 84 ? 6.781 -5.308 -3.393 1.00 96.69 84 TYR A O 1
ATOM 601 N N . VAL A 1 85 ? 6.486 -3.557 -4.778 1.00 96.38 85 VAL A N 1
ATOM 602 C CA . VAL A 1 85 ? 6.192 -4.328 -5.993 1.00 96.38 85 VAL A CA 1
ATOM 603 C C . VAL A 1 85 ? 7.253 -4.068 -7.063 1.00 96.38 85 VAL A C 1
ATOM 605 O O . VAL A 1 85 ? 7.852 -2.995 -7.083 1.00 96.38 85 VAL A O 1
ATOM 608 N N . PRO A 1 86 ? 7.511 -5.007 -7.987 1.00 95.31 86 PRO A N 1
ATOM 609 C CA . PRO A 1 86 ? 8.368 -4.730 -9.134 1.00 95.31 86 PRO A CA 1
ATO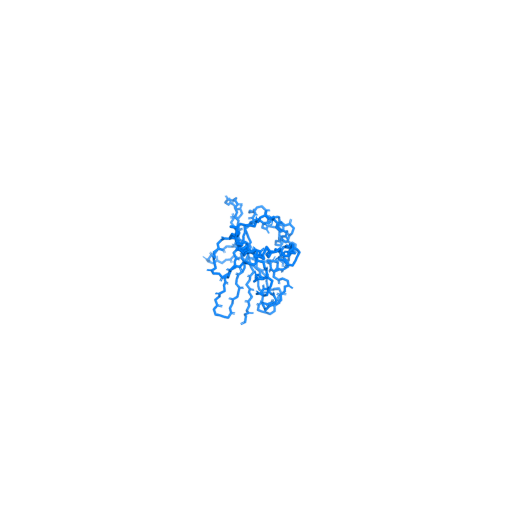M 610 C C . PRO A 1 86 ? 7.815 -3.572 -9.969 1.00 95.31 86 PRO A C 1
ATOM 612 O O . PRO A 1 86 ? 6.611 -3.530 -10.225 1.00 95.31 86 PRO A O 1
ATOM 615 N N . ALA A 1 87 ? 8.685 -2.697 -10.474 1.00 94.06 87 ALA A N 1
ATOM 616 C CA . ALA A 1 87 ? 8.314 -1.579 -11.350 1.00 94.06 87 ALA A CA 1
ATOM 617 C C . ALA A 1 87 ? 7.511 -2.032 -12.588 1.00 94.06 87 ALA A C 1
ATOM 619 O O . ALA A 1 87 ? 6.592 -1.357 -13.046 1.00 94.06 87 ALA A O 1
ATOM 620 N N . THR A 1 88 ? 7.782 -3.244 -13.085 1.00 93.69 88 THR A N 1
ATOM 621 C CA . THR A 1 88 ? 7.030 -3.883 -14.179 1.00 93.69 88 THR A CA 1
ATOM 622 C C . THR A 1 88 ? 5.555 -4.146 -13.850 1.00 93.69 88 THR A C 1
ATOM 624 O O . THR A 1 88 ? 4.765 -4.401 -14.759 1.00 93.69 88 THR A O 1
ATOM 627 N N . SER A 1 89 ? 5.166 -4.062 -12.575 1.00 95.12 89 SER A N 1
ATOM 628 C CA . SER A 1 89 ? 3.799 -4.278 -12.093 1.00 95.12 89 SER A CA 1
ATOM 629 C C . SER A 1 89 ? 2.959 -2.999 -12.070 1.00 95.12 89 SER A C 1
ATOM 631 O O . SER A 1 89 ? 1.742 -3.119 -11.968 1.00 95.12 89 SER A O 1
ATOM 633 N N . ILE A 1 90 ? 3.553 -1.805 -12.235 1.00 94.25 90 ILE A N 1
ATOM 634 C CA . ILE A 1 90 ? 2.833 -0.514 -12.209 1.00 94.25 90 ILE A CA 1
ATOM 635 C C . ILE A 1 90 ? 1.646 -0.525 -13.179 1.00 94.25 90 ILE A C 1
ATOM 637 O O . ILE A 1 90 ? 0.492 -0.446 -12.762 1.00 94.25 90 ILE A O 1
ATOM 641 N N . LYS A 1 91 ? 1.913 -0.689 -14.482 1.00 94.12 91 LYS A N 1
ATOM 642 C CA . LYS A 1 91 ? 0.869 -0.640 -15.521 1.00 94.12 91 LYS A CA 1
ATOM 643 C C . LYS A 1 91 ? -0.164 -1.770 -15.385 1.00 94.12 91 LYS A C 1
ATOM 645 O O . LYS A 1 91 ? -1.357 -1.487 -15.514 1.00 94.12 91 LYS A O 1
ATOM 650 N N . PRO A 1 92 ? 0.225 -3.035 -15.112 1.00 95.94 92 PRO A N 1
ATOM 651 C CA . PRO A 1 92 ? -0.733 -4.095 -14.801 1.00 95.94 92 PRO A CA 1
ATOM 652 C C . PRO A 1 92 ? -1.651 -3.782 -13.614 1.00 95.94 92 PRO A C 1
ATOM 654 O O . PRO A 1 92 ? -2.863 -3.960 -13.742 1.00 95.94 92 PRO A O 1
ATOM 657 N N . ILE A 1 93 ? -1.102 -3.292 -12.495 1.00 97.00 93 ILE A N 1
ATOM 658 C CA . ILE A 1 93 ? -1.881 -2.932 -11.302 1.00 97.00 93 ILE A CA 1
ATOM 659 C C . ILE A 1 93 ? -2.818 -1.773 -11.633 1.00 97.00 93 ILE A C 1
ATOM 661 O O . ILE A 1 93 ? -4.021 -1.917 -11.437 1.00 97.00 93 ILE A O 1
ATOM 665 N N . ALA A 1 94 ? -2.307 -0.681 -12.210 1.00 96.88 94 ALA A N 1
ATOM 666 C CA . ALA A 1 94 ? -3.108 0.485 -12.575 1.00 96.88 94 ALA A CA 1
ATOM 667 C C . ALA A 1 94 ? -4.284 0.115 -13.494 1.00 96.88 94 ALA A C 1
ATOM 669 O O . ALA A 1 94 ? -5.420 0.530 -13.261 1.00 96.88 94 ALA A O 1
ATOM 670 N N . LYS A 1 95 ? -4.048 -0.745 -14.494 1.00 96.81 95 LYS A N 1
ATOM 671 C CA . LYS A 1 95 ? -5.106 -1.264 -15.373 1.00 96.81 95 LYS A CA 1
ATOM 672 C C . LYS A 1 95 ? -6.123 -2.123 -14.618 1.00 96.81 95 LYS A C 1
ATOM 674 O O . LYS A 1 95 ? -7.320 -1.992 -14.863 1.00 96.81 95 LYS A O 1
ATOM 679 N N . LEU A 1 96 ? -5.666 -3.015 -13.738 1.00 97.06 96 LEU A N 1
ATOM 680 C CA . LEU A 1 96 ? -6.531 -3.913 -12.964 1.00 97.06 96 LEU A CA 1
ATOM 681 C C . LEU A 1 96 ? -7.441 -3.137 -12.004 1.00 97.06 96 LEU A C 1
ATOM 683 O O . LEU A 1 96 ? -8.611 -3.480 -11.838 1.00 97.06 96 LEU A O 1
ATOM 687 N N . THR A 1 97 ? -6.906 -2.102 -11.366 1.00 96.00 97 THR A N 1
ATOM 688 C CA . THR A 1 97 ? -7.618 -1.287 -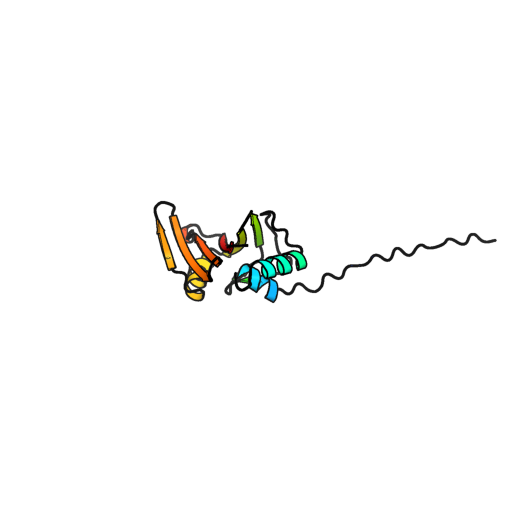10.378 1.00 96.00 97 THR A CA 1
ATOM 689 C C . THR A 1 97 ? -8.383 -0.131 -11.013 1.00 96.00 97 THR A C 1
ATOM 691 O O . THR A 1 97 ? -9.256 0.448 -10.364 1.00 96.00 97 THR A O 1
ATOM 694 N N . GLY A 1 98 ? -8.114 0.189 -12.281 1.00 97.25 98 GLY A N 1
ATOM 695 C CA . GLY A 1 98 ? -8.680 1.343 -12.974 1.00 97.25 98 GLY A CA 1
ATOM 696 C C . GLY A 1 98 ? -8.167 2.666 -12.407 1.00 97.25 98 GLY A C 1
ATOM 697 O O . GLY A 1 98 ? -8.950 3.608 -12.282 1.00 97.25 98 GLY A O 1
ATOM 698 N N . MET A 1 99 ? -6.900 2.706 -11.986 1.00 97.88 99 MET A N 1
ATOM 699 C CA . MET A 1 99 ? -6.233 3.950 -11.603 1.00 97.88 99 MET A CA 1
ATOM 700 C C . MET A 1 99 ? -6.044 4.846 -12.821 1.00 97.88 99 MET A C 1
ATOM 702 O O . MET A 1 99 ? -5.799 4.364 -13.927 1.00 97.88 99 MET A O 1
ATOM 706 N N . GLN A 1 100 ? -6.185 6.147 -12.598 1.00 97.69 100 GLN A N 1
ATOM 707 C CA . GLN A 1 100 ? -5.948 7.165 -13.610 1.00 97.69 100 GLN A CA 1
ATOM 708 C C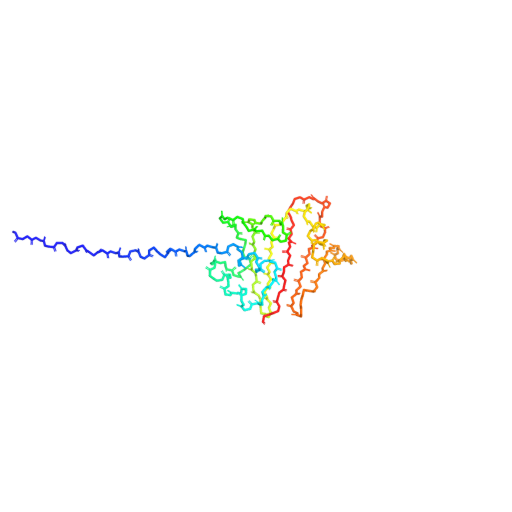 . GLN A 1 100 ? -4.509 7.642 -13.503 1.00 97.69 100 GLN A C 1
ATOM 710 O O . GLN A 1 100 ? -3.992 7.805 -12.398 1.00 97.69 100 GLN A O 1
ATOM 715 N N . GLU A 1 101 ? -3.884 7.839 -14.654 1.00 96.56 101 GLU A N 1
ATOM 716 C CA . GLU A 1 101 ? -2.575 8.470 -14.746 1.00 96.56 101 GLU A CA 1
ATOM 717 C C . GLU A 1 101 ? -2.691 9.952 -14.366 1.00 96.56 101 GLU A C 1
ATOM 719 O O . GLU A 1 101 ? -3.688 10.612 -14.679 1.00 96.56 101 GLU A O 1
ATOM 724 N N . TRP A 1 102 ? -1.684 10.460 -13.672 1.00 94.69 102 TRP A N 1
ATOM 725 C CA . TRP A 1 102 ? -1.507 11.872 -13.371 1.00 94.69 102 TRP A CA 1
ATOM 726 C C . TRP A 1 102 ? -0.064 12.266 -13.675 1.00 94.69 102 TRP A C 1
ATOM 728 O O . TRP A 1 102 ? 0.852 11.454 -13.561 1.00 94.69 102 TRP A O 1
ATOM 738 N N . GLU A 1 103 ? 0.118 13.521 -14.061 1.00 94.19 103 GLU A N 1
ATOM 739 C CA . GLU A 1 103 ? 1.419 14.145 -14.263 1.00 94.19 103 GLU A CA 1
ATOM 740 C C . GLU A 1 103 ? 1.289 15.611 -13.844 1.00 94.19 103 GLU A C 1
ATOM 742 O O . GLU A 1 103 ? 0.379 16.316 -14.296 1.00 94.19 103 GLU A O 1
ATOM 747 N N . ASP A 1 104 ? 2.153 16.050 -12.937 1.00 90.62 104 ASP A N 1
ATOM 748 C CA . ASP A 1 104 ? 2.213 17.414 -12.426 1.00 90.62 104 ASP A CA 1
ATOM 749 C C . ASP A 1 104 ? 3.671 17.854 -12.187 1.00 90.62 104 ASP A C 1
ATOM 751 O O . ASP A 1 104 ? 4.624 17.179 -12.574 1.00 90.62 104 ASP A O 1
ATOM 755 N N . GLU A 1 105 ? 3.869 19.027 -11.579 1.00 88.31 105 GLU A N 1
ATOM 756 C CA . GLU A 1 105 ? 5.209 19.572 -11.311 1.00 88.31 105 GLU A CA 1
ATOM 757 C C . GLU A 1 105 ? 6.042 18.711 -10.341 1.00 88.31 105 GLU A C 1
ATOM 759 O O . GLU A 1 105 ? 7.264 18.864 -10.280 1.00 88.31 105 GLU A O 1
ATOM 764 N N . MET A 1 106 ? 5.399 17.818 -9.583 1.00 85.69 106 MET A N 1
ATOM 765 C CA . MET A 1 106 ? 6.020 16.952 -8.581 1.00 85.69 106 MET A CA 1
ATOM 766 C C . MET A 1 106 ? 6.357 15.561 -9.127 1.00 85.69 106 MET A C 1
ATOM 768 O O . MET A 1 106 ? 7.112 14.833 -8.478 1.00 85.69 106 MET A O 1
ATOM 772 N N . GLY A 1 107 ? 5.850 15.193 -10.306 1.00 89.62 107 GLY A N 1
ATOM 773 C CA . GLY A 1 107 ? 6.170 13.936 -10.973 1.00 89.62 107 GLY A CA 1
ATOM 774 C C . GLY A 1 107 ? 5.005 13.374 -11.778 1.00 89.62 107 GLY A C 1
ATOM 775 O O . GLY A 1 107 ? 4.087 14.087 -12.172 1.00 89.62 107 GLY A O 1
ATOM 776 N N . ALA A 1 108 ? 5.053 12.069 -12.017 1.00 93.19 108 ALA A N 1
ATOM 777 C CA . ALA A 1 108 ? 3.984 11.331 -12.670 1.00 93.19 108 ALA A CA 1
ATOM 778 C C . ALA A 1 108 ? 3.679 10.048 -11.901 1.00 93.19 108 ALA A C 1
ATOM 780 O O . ALA A 1 108 ? 4.548 9.482 -11.230 1.00 93.19 108 ALA A O 1
ATOM 781 N N . GLY A 1 109 ? 2.455 9.557 -12.035 1.00 95.94 109 GLY A N 1
ATOM 782 C CA . GLY A 1 109 ? 2.030 8.342 -11.370 1.00 95.94 109 GLY A CA 1
ATOM 783 C C . GLY A 1 109 ? 0.613 7.934 -11.715 1.00 95.94 109 GLY A C 1
ATOM 784 O O . GLY A 1 109 ? 0.007 8.397 -12.677 1.00 95.94 109 GLY A O 1
ATOM 785 N N . TYR A 1 110 ? 0.076 7.038 -10.899 1.00 97.69 110 TYR A N 1
ATOM 786 C CA . TYR A 1 110 ? -1.287 6.546 -11.003 1.00 97.69 110 TYR A CA 1
ATOM 787 C C . TYR A 1 110 ? -1.995 6.748 -9.670 1.00 97.69 110 TYR A C 1
ATOM 789 O O . TYR A 1 110 ? -1.399 6.568 -8.607 1.00 97.69 110 TYR A O 1
ATOM 797 N N . GLY A 1 111 ? -3.279 7.087 -9.715 1.00 97.38 111 GLY A N 1
ATOM 798 C CA . GLY A 1 111 ? -4.089 7.333 -8.528 1.00 97.38 111 GLY A CA 1
ATOM 799 C C . GLY A 1 111 ? -5.533 6.876 -8.694 1.00 97.38 111 GLY A C 1
ATOM 800 O O . GLY A 1 111 ? -6.089 6.872 -9.796 1.00 97.38 111 GLY A O 1
ATOM 801 N N . LYS A 1 112 ? -6.160 6.477 -7.589 1.00 97.12 112 LYS A N 1
ATOM 802 C CA . LYS A 1 112 ? -7.600 6.218 -7.523 1.00 97.12 112 LYS A CA 1
ATOM 803 C C . LYS A 1 112 ? -8.126 6.361 -6.105 1.00 97.12 112 LYS A C 1
ATOM 805 O O . LYS A 1 112 ? -7.653 5.671 -5.208 1.00 97.12 112 LYS A O 1
ATOM 810 N N . GLN A 1 113 ? -9.214 7.107 -5.950 1.00 97.12 113 GLN A N 1
ATOM 811 C CA . GLN A 1 113 ? -10.049 6.995 -4.761 1.00 97.12 113 GLN A CA 1
ATOM 812 C C . GLN A 1 113 ? -10.885 5.711 -4.837 1.00 97.12 113 GLN A C 1
ATOM 814 O O . GLN A 1 113 ? -11.723 5.537 -5.727 1.00 97.12 113 GLN A O 1
ATOM 819 N N . LEU A 1 114 ? -10.632 4.777 -3.923 1.00 94.81 114 LEU A N 1
ATOM 820 C CA . LEU A 1 114 ? -11.323 3.488 -3.850 1.00 94.81 114 LEU A CA 1
ATOM 821 C C . LEU A 1 114 ? -12.665 3.606 -3.122 1.00 94.81 114 LEU A C 1
ATOM 823 O O . LEU A 1 114 ? -13.620 2.903 -3.455 1.00 94.81 114 LEU A O 1
ATOM 827 N N . ALA A 1 115 ? -12.728 4.481 -2.121 1.00 93.88 115 ALA A N 1
ATOM 828 C CA . ALA A 1 115 ? -13.921 4.872 -1.374 1.00 93.88 115 ALA A CA 1
ATOM 829 C C . ALA A 1 115 ? -13.639 6.210 -0.658 1.00 93.88 115 ALA A C 1
ATOM 831 O O . ALA A 1 115 ? -12.482 6.627 -0.633 1.00 93.88 115 ALA A O 1
ATOM 832 N N . PRO A 1 116 ? -14.635 6.876 -0.044 1.00 93.81 116 PRO A N 1
ATOM 833 C CA . PRO A 1 116 ? -14.372 8.063 0.769 1.00 93.81 116 PRO A CA 1
ATOM 834 C C . PRO A 1 116 ? -13.283 7.796 1.820 1.00 93.81 116 PRO A C 1
ATOM 836 O O . PRO A 1 116 ? -13.386 6.819 2.564 1.00 93.81 116 PRO A O 1
ATOM 839 N N . GLY A 1 117 ? -12.241 8.634 1.828 1.00 94.56 117 GLY A N 1
ATOM 840 C CA . GLY A 1 117 ? -11.091 8.515 2.729 1.00 94.56 117 GLY A CA 1
ATOM 841 C C . GLY A 1 117 ? -10.219 7.281 2.496 1.00 94.56 117 GLY A C 1
ATOM 842 O O . GLY A 1 117 ? -9.540 6.842 3.416 1.00 94.56 117 GLY A O 1
ATOM 843 N N . ARG A 1 118 ? -10.278 6.650 1.314 1.00 96.62 118 ARG A N 1
ATOM 844 C CA . ARG A 1 118 ? -9.382 5.550 0.936 1.00 96.62 118 ARG A CA 1
ATOM 845 C C . ARG A 1 118 ? -8.862 5.730 -0.475 1.00 96.62 118 ARG A C 1
ATOM 847 O O . ARG A 1 118 ? -9.623 5.598 -1.439 1.00 96.62 118 ARG A O 1
ATOM 854 N N . ASP A 1 119 ? -7.560 5.919 -0.583 1.00 97.69 119 ASP A N 1
ATOM 855 C CA . ASP A 1 119 ? -6.879 6.220 -1.833 1.00 97.69 119 ASP A CA 1
ATOM 856 C C . ASP A 1 119 ? -5.784 5.196 -2.113 1.00 97.69 119 ASP A C 1
ATOM 858 O O . ASP A 1 119 ? -5.124 4.688 -1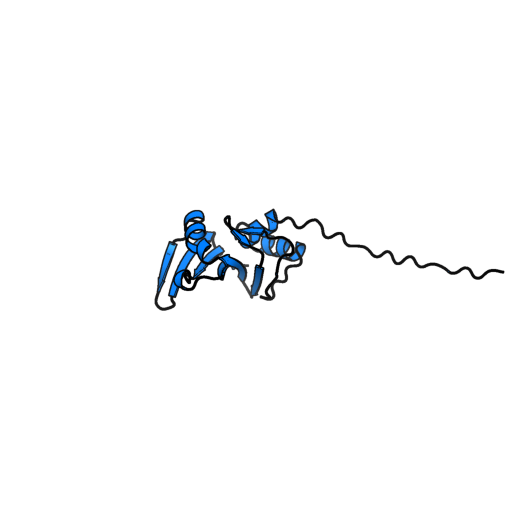.206 1.00 97.69 119 ASP A O 1
ATOM 862 N N . LEU A 1 120 ? -5.608 4.884 -3.390 1.00 98.06 120 LEU A N 1
ATOM 863 C CA . LEU A 1 120 ? -4.540 4.043 -3.906 1.00 98.06 120 LEU A CA 1
ATOM 864 C C . LEU A 1 120 ? -3.670 4.892 -4.829 1.00 98.06 120 LEU A C 1
ATOM 866 O O . LEU A 1 120 ? -4.211 5.547 -5.724 1.00 98.06 120 LEU A O 1
ATOM 870 N N . SER A 1 121 ? -2.353 4.859 -4.657 1.00 97.44 121 SER A N 1
ATOM 871 C CA . SER A 1 121 ? -1.407 5.581 -5.510 1.00 97.44 121 SER A CA 1
ATOM 872 C C . SER A 1 121 ? -0.116 4.801 -5.759 1.00 97.44 121 SER A C 1
ATOM 874 O O . SER A 1 121 ? 0.265 3.914 -4.993 1.00 97.44 121 SER A O 1
ATOM 876 N N . MET A 1 122 ? 0.535 5.113 -6.877 1.00 96.19 122 MET A N 1
ATOM 877 C CA . MET A 1 122 ? 1.867 4.639 -7.254 1.00 96.19 122 MET A CA 1
ATOM 878 C C . MET A 1 122 ? 2.565 5.742 -8.040 1.00 96.19 122 MET A C 1
ATOM 880 O O . MET A 1 122 ? 1.973 6.246 -8.992 1.00 96.19 122 MET A O 1
ATOM 884 N N . ASP A 1 123 ? 3.814 6.050 -7.716 1.00 93.06 123 ASP A N 1
ATOM 885 C CA . ASP A 1 123 ? 4.644 6.907 -8.568 1.00 93.06 123 ASP A CA 1
ATOM 886 C C . ASP A 1 123 ? 5.130 6.101 -9.786 1.00 93.06 123 ASP A C 1
ATOM 888 O O . ASP A 1 123 ? 5.498 4.925 -9.660 1.00 93.06 123 ASP A O 1
ATOM 892 N N . ASP A 1 124 ? 5.124 6.700 -10.980 1.00 87.31 124 ASP A N 1
ATOM 893 C CA . ASP A 1 124 ? 5.598 6.042 -12.203 1.00 87.31 124 ASP A CA 1
ATOM 894 C C . ASP A 1 124 ? 7.113 6.212 -12.372 1.00 87.31 124 ASP A C 1
ATOM 896 O O . ASP A 1 124 ? 7.614 6.972 -13.202 1.00 87.31 124 ASP A O 1
ATOM 900 N N . THR A 1 125 ? 7.869 5.431 -11.605 1.00 83.12 125 THR A N 1
ATOM 901 C CA . THR A 1 125 ? 9.320 5.269 -11.792 1.00 83.12 125 THR A CA 1
ATOM 902 C C . THR A 1 125 ? 9.651 4.074 -12.691 1.00 83.12 125 THR A C 1
ATOM 904 O O . THR A 1 125 ? 10.752 3.522 -12.647 1.00 83.12 125 THR A O 1
ATOM 907 N N . SER A 1 126 ? 8.719 3.639 -13.554 1.00 75.12 126 SER A N 1
ATOM 908 C CA . SER A 1 126 ? 8.896 2.420 -14.364 1.00 75.12 126 SER A CA 1
ATOM 909 C C . SER A 1 126 ? 10.104 2.461 -15.304 1.00 75.12 126 SER A C 1
ATOM 911 O O . SER A 1 126 ? 10.641 1.410 -15.660 1.00 75.12 126 SER A O 1
ATOM 913 N N . HIS A 1 127 ? 10.563 3.660 -15.664 1.00 78.88 127 HIS A N 1
ATOM 914 C CA . HIS A 1 127 ? 11.760 3.887 -16.468 1.00 78.88 127 HIS A CA 1
ATOM 915 C C . HIS A 1 127 ? 13.072 3.573 -15.725 1.00 78.88 127 HIS A C 1
ATOM 917 O O . HIS A 1 127 ? 14.073 3.269 -16.371 1.00 78.88 127 HIS A O 1
ATOM 923 N N . GLU A 1 128 ? 13.073 3.607 -14.391 1.00 79.19 128 GLU A N 1
ATOM 924 C CA . GLU A 1 128 ? 14.240 3.310 -13.547 1.00 79.19 128 GLU A CA 1
ATOM 925 C C . GLU A 1 128 ? 14.414 1.799 -13.319 1.00 79.19 128 GLU A C 1
ATOM 927 O O . GLU A 1 128 ? 15.518 1.309 -13.068 1.00 79.19 128 GLU A O 1
ATOM 932 N N . GLY A 1 129 ? 13.323 1.038 -13.451 1.00 80.94 129 GLY A N 1
ATOM 933 C CA . GLY A 1 129 ? 13.272 -0.376 -13.094 1.00 80.94 129 GLY A CA 1
ATOM 934 C C . GLY A 1 129 ? 13.301 -0.605 -11.577 1.00 80.94 129 GLY A C 1
ATOM 935 O O . GLY A 1 129 ? 13.120 0.303 -10.776 1.00 80.94 129 GLY A O 1
ATOM 936 N N . GLY A 1 130 ? 13.500 -1.856 -11.157 1.00 90.50 130 GLY A N 1
ATOM 937 C CA . GLY A 1 130 ? 13.620 -2.194 -9.735 1.00 90.50 130 GLY A CA 1
ATOM 938 C C . GLY A 1 130 ? 12.282 -2.342 -9.004 1.00 90.50 130 GLY A C 1
ATOM 939 O O . GLY A 1 130 ? 11.375 -3.023 -9.491 1.00 90.50 130 GLY A O 1
ATOM 940 N N . ILE A 1 131 ? 12.207 -1.781 -7.796 1.00 92.88 131 ILE A N 1
ATOM 941 C CA . ILE A 1 131 ? 11.080 -1.911 -6.866 1.00 92.88 131 ILE A CA 1
ATOM 942 C C . ILE A 1 131 ? 10.450 -0.542 -6.654 1.00 92.88 131 ILE A C 1
ATOM 944 O O . ILE A 1 131 ? 11.155 0.436 -6.424 1.00 92.88 131 ILE A O 1
ATOM 948 N N . VAL A 1 132 ? 9.125 -0.507 -6.675 1.00 94.25 132 VAL A N 1
ATOM 949 C CA . VAL A 1 132 ? 8.316 0.690 -6.464 1.00 94.25 132 VAL A CA 1
ATOM 950 C C . VAL A 1 132 ? 7.306 0.442 -5.363 1.00 94.25 132 VAL A C 1
ATOM 952 O O . VAL A 1 132 ? 7.038 -0.704 -4.981 1.00 94.25 132 VAL A O 1
ATOM 955 N N . THR A 1 133 ? 6.721 1.522 -4.873 1.00 95.38 133 THR A N 1
ATOM 956 C CA . THR A 1 133 ? 5.785 1.456 -3.766 1.00 95.38 133 THR A CA 1
ATOM 957 C C . THR A 1 133 ? 4.358 1.612 -4.267 1.00 95.38 133 THR A C 1
ATOM 959 O O . THR A 1 133 ? 4.000 2.625 -4.859 1.00 95.38 133 THR A O 1
ATOM 962 N N . LEU A 1 134 ? 3.528 0.607 -4.002 1.00 97.75 134 LEU A N 1
ATOM 963 C CA . LEU A 1 134 ? 2.079 0.743 -4.042 1.00 97.75 134 LEU A CA 1
ATOM 964 C C . LEU A 1 134 ? 1.598 1.240 -2.685 1.00 97.75 134 LEU A C 1
ATOM 966 O O . LEU A 1 134 ? 1.771 0.547 -1.681 1.00 97.75 134 LEU A O 1
ATOM 970 N N . GLN A 1 135 ? 0.989 2.417 -2.670 1.00 98.12 135 GLN A N 1
ATOM 971 C CA . GLN A 1 135 ? 0.509 3.074 -1.467 1.00 98.12 135 GLN A CA 1
ATOM 972 C C . GLN A 1 135 ? -1.016 2.981 -1.374 1.00 98.12 135 GLN A C 1
ATOM 974 O O . GLN A 1 135 ? -1.725 3.386 -2.289 1.00 98.12 135 GLN A O 1
ATOM 979 N N . CYS A 1 136 ? -1.516 2.480 -0.248 1.00 98.19 136 CYS A N 1
ATOM 980 C CA . CYS A 1 136 ? -2.906 2.598 0.184 1.00 98.19 136 CYS A CA 1
ATOM 981 C C . CYS A 1 136 ? -2.954 3.559 1.374 1.00 98.19 136 CYS A C 1
ATOM 983 O O . CYS A 1 136 ? -2.307 3.313 2.389 1.00 98.19 136 CYS A O 1
ATOM 985 N N . THR A 1 137 ? -3.722 4.634 1.265 1.00 98.25 137 THR A N 1
ATOM 986 C CA . THR A 1 137 ? -3.930 5.613 2.339 1.00 98.25 137 THR A CA 1
ATOM 987 C C . THR A 1 137 ? -5.369 5.509 2.819 1.00 98.25 137 THR A C 1
ATOM 989 O O . THR A 1 137 ? -6.277 5.428 1.994 1.00 98.25 137 THR A O 1
ATOM 992 N N . MET A 1 138 ? -5.589 5.483 4.134 1.00 98.31 138 MET A N 1
ATOM 993 C CA . MET A 1 138 ? -6.917 5.380 4.739 1.00 98.31 138 MET A CA 1
ATOM 994 C C . MET A 1 138 ? -7.091 6.397 5.870 1.00 98.31 138 MET A C 1
ATOM 996 O O . MET A 1 138 ? -6.312 6.375 6.822 1.00 98.31 138 MET A O 1
ATOM 1000 N N . ASP A 1 139 ? -8.136 7.216 5.815 1.00 97.62 139 ASP A N 1
ATOM 1001 C CA . ASP A 1 139 ? -8.529 8.118 6.902 1.00 97.62 139 ASP A CA 1
ATOM 1002 C C . ASP A 1 139 ? -9.037 7.303 8.104 1.00 97.62 139 ASP A C 1
ATOM 1004 O O . ASP A 1 139 ? -9.879 6.417 7.933 1.00 97.62 139 ASP A O 1
ATOM 1008 N N . THR A 1 140 ? -8.537 7.573 9.315 1.00 91.69 140 THR A N 1
ATOM 1009 C CA . THR A 1 140 ? -8.837 6.793 10.543 1.00 91.69 140 THR A CA 1
ATOM 1010 C C . THR A 1 140 ? -9.697 7.534 11.549 1.00 91.69 140 THR A C 1
ATOM 1012 O O . THR A 1 140 ? -9.385 8.721 11.795 1.00 91.69 140 THR A O 1
#

Radius of gyration: 20.18 Å; chains: 1; bounding box: 31×60×69 Å

pLDDT: mean 88.05, std 16.61, range [37.94, 98.56]